Pr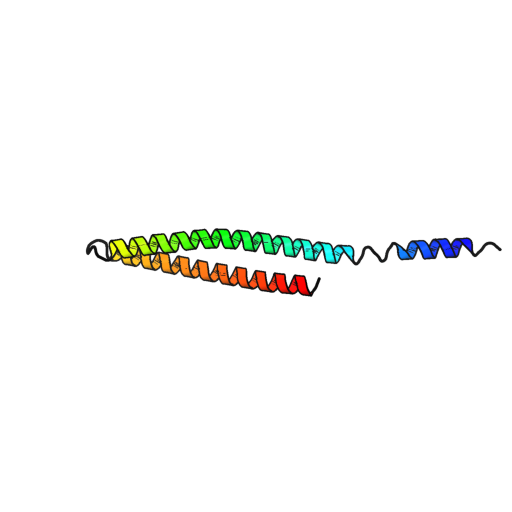otein AF-A0A317JH76-F1 (afdb_monomer)

Foldseek 3Di:
DPPVPVVVVVVVVVVVVVPVVVVVVVVVLVVLLVVLVVLLVVLVVVLVVLVVLLVVLQVQLVVQCPPPVCVVVSVVSNVSSVVSVVVSVVSVVVSVVSVVVSVVSVVVD

Sequence (109 aa):
MKNHRVIQMILSFCCLLSSSLFAEASSDCQNELSQINEEIIYLEEVKTRYLALVLIHEEQAMRWQFDPHLKQEARRSLKLADSERRVLQEIQERIDRLCIRKDQLLKSS

Radius of gyration: 29.11 Å; Cα contacts (8 Å, |Δi|>4): 55; chains: 1; bounding box: 58×12×95 Å

Structure (mmCIF, N/CA/C/O backbone):
data_AF-A0A317JH76-F1
#
_entry.id   AF-A0A317JH76-F1
#
loop_
_atom_site.group_PDB
_atom_site.id
_atom_site.type_symbol
_atom_site.label_atom_id
_atom_site.label_alt_id
_atom_site.label_comp_id
_atom_site.label_asym_id
_atom_site.label_entity_id
_atom_site.label_seq_id
_atom_site.pdbx_PDB_ins_code
_atom_site.Cartn_x
_atom_site.Cartn_y
_atom_site.Cartn_z
_atom_site.occupancy
_atom_site.B_iso_or_equiv
_atom_site.auth_seq_id
_atom_site.auth_comp_id
_atom_site.auth_asym_id
_atom_site.auth_atom_id
_atom_site.pdbx_PDB_model_num
ATOM 1 N N . MET A 1 1 ? -38.455 -2.342 71.209 1.00 47.84 1 MET A N 1
ATOM 2 C CA . MET A 1 1 ? -37.920 -1.474 70.130 1.00 47.84 1 MET A CA 1
ATOM 3 C C . MET A 1 1 ? -36.474 -1.851 69.768 1.00 47.84 1 MET A C 1
ATOM 5 O O . MET A 1 1 ? -35.562 -1.081 70.030 1.00 47.84 1 MET A O 1
ATOM 9 N N . LYS A 1 2 ? -36.227 -3.042 69.200 1.00 50.38 2 LYS A N 1
ATOM 10 C CA . LYS A 1 2 ? -34.854 -3.532 68.926 1.00 50.38 2 LYS A CA 1
ATOM 11 C C . LYS A 1 2 ? -34.629 -4.081 67.509 1.00 50.38 2 LYS A C 1
ATOM 13 O O . LYS A 1 2 ? -33.560 -4.605 67.237 1.00 50.38 2 LYS A O 1
ATOM 18 N N . ASN A 1 3 ? -35.583 -3.890 66.592 1.00 52.62 3 ASN A N 1
ATOM 19 C CA . ASN A 1 3 ? -35.532 -4.529 65.268 1.00 52.62 3 ASN A CA 1
ATOM 20 C C . ASN A 1 3 ? -35.276 -3.543 64.111 1.00 52.62 3 ASN A C 1
ATOM 22 O O . ASN A 1 3 ? -35.033 -3.973 62.992 1.00 52.62 3 ASN A O 1
ATOM 26 N N . HIS A 1 4 ? -35.263 -2.227 64.365 1.00 46.22 4 HIS A N 1
ATOM 27 C CA . HIS A 1 4 ? -35.077 -1.226 63.303 1.00 46.22 4 HIS A CA 1
ATOM 28 C C . HIS A 1 4 ? -33.619 -1.016 62.867 1.00 46.22 4 HIS A C 1
ATOM 30 O O . HIS A 1 4 ? -33.383 -0.616 61.733 1.00 46.22 4 HIS A O 1
ATOM 36 N N . ARG A 1 5 ? -32.632 -1.306 63.728 1.00 48.81 5 ARG A N 1
ATOM 37 C CA . ARG A 1 5 ? -31.213 -1.042 63.414 1.00 48.81 5 ARG A CA 1
ATOM 38 C C . ARG A 1 5 ? -30.580 -2.084 62.489 1.00 48.81 5 ARG A C 1
ATOM 40 O O . ARG A 1 5 ? -29.663 -1.752 61.751 1.00 48.81 5 ARG A O 1
ATOM 47 N N . VAL A 1 6 ? -31.086 -3.317 62.495 1.00 52.19 6 VAL A N 1
ATOM 48 C CA . VAL A 1 6 ? -30.537 -4.408 61.670 1.00 52.19 6 VAL A CA 1
ATOM 49 C C . VAL A 1 6 ? -30.959 -4.252 60.204 1.00 52.19 6 VAL A C 1
ATOM 51 O O . VAL A 1 6 ? -30.157 -4.462 59.302 1.00 52.19 6 VAL A O 1
ATOM 54 N N . ILE A 1 7 ? -32.187 -3.781 59.961 1.00 51.47 7 ILE A N 1
ATOM 55 C CA . ILE A 1 7 ? -32.736 -3.610 58.606 1.00 51.47 7 ILE A CA 1
ATOM 56 C C . ILE A 1 7 ? -32.021 -2.475 57.849 1.00 51.47 7 ILE A C 1
ATOM 58 O O . ILE A 1 7 ? -31.769 -2.597 56.654 1.00 51.47 7 ILE A O 1
ATOM 62 N N . GLN A 1 8 ? -31.607 -1.407 58.544 1.00 48.19 8 GLN A N 1
ATOM 63 C CA . GLN A 1 8 ? -30.868 -0.291 57.934 1.00 48.19 8 GLN A CA 1
ATOM 64 C C . GLN A 1 8 ? -29.437 -0.665 57.510 1.00 48.19 8 GLN A C 1
ATOM 66 O O . GLN A 1 8 ? -28.930 -0.125 56.530 1.00 48.19 8 GLN A O 1
ATOM 71 N N . MET A 1 9 ? -28.792 -1.603 58.212 1.00 45.16 9 MET A N 1
ATOM 72 C CA . MET A 1 9 ? -27.437 -2.050 57.871 1.00 45.16 9 MET A CA 1
ATOM 73 C C . MET A 1 9 ? -27.412 -3.002 56.669 1.00 45.16 9 MET A C 1
ATOM 75 O O . MET A 1 9 ? -26.488 -2.938 55.863 1.00 45.16 9 MET A O 1
ATOM 79 N N . ILE A 1 10 ? -28.446 -3.833 56.505 1.00 52.31 10 ILE A N 1
ATOM 80 C CA . ILE A 1 10 ? -28.541 -4.781 55.385 1.00 52.31 10 ILE A CA 1
ATOM 81 C C . ILE A 1 10 ? -28.885 -4.050 54.076 1.00 52.31 10 ILE A C 1
ATOM 83 O O . ILE A 1 10 ? -28.301 -4.354 53.040 1.00 52.31 10 ILE A O 1
ATOM 87 N N . LEU A 1 11 ? -29.746 -3.021 54.119 1.00 46.41 11 LEU A N 1
ATOM 88 C CA . LEU A 1 11 ? -30.085 -2.230 52.925 1.00 46.41 11 LEU A CA 1
ATOM 89 C C . LEU A 1 11 ? -28.912 -1.385 52.393 1.00 46.41 11 LEU A C 1
ATOM 91 O O . LEU A 1 11 ? -28.826 -1.157 51.192 1.00 46.41 11 LEU A O 1
ATOM 95 N N . SER A 1 12 ? -28.002 -0.939 53.265 1.00 46.25 12 SER A N 1
ATOM 96 C CA . SER A 1 12 ? -26.820 -0.158 52.862 1.00 46.25 12 SER A CA 1
ATOM 97 C C . SER A 1 12 ? -25.755 -1.023 52.170 1.00 46.25 12 SER A C 1
ATOM 99 O O . SER A 1 12 ? -25.050 -0.564 51.274 1.00 46.25 12 SER A O 1
ATOM 101 N N . PHE A 1 13 ? -25.674 -2.309 52.526 1.00 44.59 13 PHE A N 1
ATOM 102 C CA . PHE A 1 13 ? -24.700 -3.239 51.949 1.00 44.59 13 PHE A CA 1
ATOM 103 C C . PHE A 1 13 ? -25.086 -3.711 50.535 1.00 44.59 13 PHE A C 1
ATOM 105 O O . PHE A 1 13 ? -24.215 -3.986 49.713 1.00 44.59 13 PHE A O 1
ATOM 112 N N . CYS A 1 14 ? -26.382 -3.732 50.206 1.00 45.88 14 CYS A N 1
ATOM 113 C CA . CYS A 1 14 ? -26.858 -4.113 48.873 1.00 45.88 14 CYS A CA 1
ATOM 114 C C . CYS A 1 14 ? -26.673 -3.026 47.798 1.00 45.88 14 CYS A C 1
ATOM 116 O O . CYS A 1 14 ? -26.688 -3.358 46.617 1.00 45.88 14 CYS A O 1
ATOM 118 N N . CYS A 1 15 ? -26.440 -1.761 48.166 1.00 46.06 15 CYS A N 1
ATOM 119 C CA . CYS A 1 15 ? -26.222 -0.674 47.198 1.00 46.06 15 CYS A CA 1
ATOM 120 C C . CYS A 1 15 ? -24.759 -0.509 46.748 1.00 46.06 15 CYS A C 1
ATOM 122 O O . CYS A 1 15 ? -24.495 0.247 45.818 1.00 46.06 15 CYS A O 1
ATOM 124 N N . LEU A 1 16 ? -23.803 -1.195 47.384 1.00 46.47 16 LEU A N 1
ATOM 125 C CA . LEU A 1 16 ? -22.380 -1.131 47.009 1.00 46.47 16 LEU A CA 1
ATOM 126 C C . LEU A 1 16 ? -21.947 -2.258 46.058 1.00 46.47 16 LEU A C 1
ATOM 128 O O . LEU A 1 16 ? -20.873 -2.178 45.472 1.00 46.47 16 LEU A O 1
ATOM 132 N N . LEU A 1 17 ? -22.780 -3.286 45.876 1.00 46.59 17 LEU A N 1
ATOM 133 C CA . LEU A 1 17 ? -22.490 -4.441 45.014 1.00 46.59 17 LEU A CA 1
ATOM 134 C C . LEU A 1 17 ? -23.081 -4.323 43.602 1.00 46.59 17 LEU A C 1
ATOM 136 O O . LEU A 1 17 ? -22.737 -5.108 42.727 1.00 46.59 17 LEU A O 1
ATOM 140 N N . SER A 1 18 ? -23.945 -3.338 43.351 1.00 46.91 18 SER A N 1
ATOM 141 C CA . SER A 1 18 ? -24.535 -3.094 42.027 1.00 46.91 18 SER A CA 1
ATOM 142 C C . SER A 1 18 ? -23.704 -2.160 41.138 1.00 46.91 18 SER A C 1
ATOM 144 O O . SER A 1 18 ? -24.028 -2.001 39.965 1.00 46.91 18 SER A O 1
ATOM 146 N N . SER A 1 19 ? -22.635 -1.554 41.663 1.00 47.22 19 SER A N 1
ATOM 147 C CA . SER A 1 19 ? -21.805 -0.587 40.925 1.00 47.22 19 SER A CA 1
ATOM 148 C C . SER A 1 19 ? -20.591 -1.212 40.228 1.00 47.22 19 SER A C 1
ATOM 150 O O . SER A 1 19 ? -19.953 -0.547 39.419 1.00 47.22 19 SER A O 1
ATOM 152 N N . SER A 1 20 ? -20.250 -2.473 40.515 1.00 44.97 20 SER A N 1
ATOM 153 C CA . SER A 1 20 ? -19.069 -3.137 39.939 1.00 44.97 20 SER A CA 1
ATOM 154 C C . SER A 1 20 ? -19.328 -3.818 38.592 1.00 44.97 20 SER A C 1
ATOM 156 O O . SER A 1 20 ? -18.391 -3.991 37.823 1.00 44.97 20 SER A O 1
ATOM 158 N N . LEU A 1 21 ? -20.581 -4.137 38.251 1.00 43.88 21 LEU A N 1
ATOM 159 C CA . LEU A 1 21 ? -20.920 -4.795 36.977 1.00 43.88 21 LEU A CA 1
ATOM 160 C C . LEU A 1 21 ? -20.903 -3.855 35.759 1.00 43.88 21 LEU A C 1
ATOM 162 O O . LEU A 1 21 ? -20.803 -4.324 34.631 1.00 43.88 21 LEU A O 1
ATOM 166 N N . PHE A 1 22 ? -20.962 -2.535 35.967 1.00 46.72 22 PHE A N 1
ATOM 167 C CA . PHE A 1 22 ? -20.842 -1.550 34.881 1.00 46.72 22 PHE A CA 1
ATOM 168 C C . PHE A 1 22 ? -19.393 -1.125 34.593 1.00 46.72 22 PHE A C 1
ATOM 170 O O . PHE A 1 22 ? -19.133 -0.528 33.551 1.00 46.72 22 PHE A O 1
ATOM 177 N N . ALA A 1 23 ? -18.442 -1.433 35.481 1.00 49.72 23 ALA A N 1
ATOM 178 C CA . ALA A 1 23 ? -17.046 -1.024 35.321 1.00 49.72 23 ALA A CA 1
ATOM 179 C C . ALA A 1 23 ? -16.227 -1.991 34.442 1.00 49.72 23 ALA A C 1
ATOM 181 O O . ALA A 1 23 ? -15.361 -1.541 33.694 1.00 49.72 23 ALA A O 1
ATOM 182 N N . GLU A 1 24 ? -16.514 -3.297 34.479 1.00 48.75 24 GLU A N 1
ATOM 183 C CA . GLU A 1 24 ? -15.774 -4.300 33.689 1.00 48.75 24 GLU A CA 1
ATOM 184 C C . GLU A 1 24 ? -16.047 -4.185 32.182 1.00 48.75 24 GLU A C 1
ATOM 186 O O . GLU A 1 24 ? -15.105 -4.139 31.395 1.00 48.75 24 GLU A O 1
ATOM 191 N N . ALA A 1 25 ? -17.306 -4.004 31.767 1.00 54.28 25 ALA A N 1
ATOM 192 C CA . ALA A 1 25 ? -17.643 -3.830 30.349 1.00 54.28 25 ALA A CA 1
ATOM 193 C C . ALA A 1 25 ? -17.025 -2.554 29.735 1.00 54.28 25 ALA A C 1
ATOM 195 O O . ALA A 1 25 ? -16.642 -2.540 28.565 1.00 54.28 25 ALA A O 1
ATOM 196 N N . SER A 1 26 ? -16.888 -1.484 30.531 1.00 59.44 26 SER A N 1
ATOM 197 C CA . SER A 1 26 ? -16.250 -0.237 30.090 1.00 59.44 26 SER A CA 1
ATOM 198 C C . SER A 1 26 ? -14.733 -0.381 29.934 1.00 59.44 26 SER A C 1
ATOM 200 O O . SER A 1 26 ? -14.168 0.244 29.040 1.00 59.44 26 SER A O 1
ATOM 202 N N . SER A 1 27 ? -14.077 -1.184 30.779 1.00 69.75 27 SER A N 1
ATOM 203 C CA . SER A 1 27 ? -12.638 -1.480 30.689 1.00 69.75 27 SER A CA 1
ATOM 204 C C . SER A 1 27 ? -12.301 -2.199 29.382 1.00 69.75 27 SER A C 1
ATOM 206 O O . SER A 1 27 ? -11.384 -1.795 28.665 1.00 69.75 27 SER A O 1
ATOM 208 N N . ASP A 1 28 ? -13.081 -3.222 29.036 1.00 83.25 28 ASP A N 1
ATOM 209 C CA . ASP A 1 28 ? -12.814 -4.052 27.860 1.00 83.25 28 ASP A CA 1
ATOM 210 C C . ASP A 1 28 ? -12.992 -3.270 26.553 1.00 83.25 28 ASP A C 1
ATOM 212 O O . ASP A 1 28 ? -12.154 -3.368 25.656 1.00 83.25 28 ASP A O 1
ATOM 216 N N . CYS A 1 29 ? -14.013 -2.408 26.473 1.00 86.94 29 CYS A N 1
ATOM 217 C CA . CYS A 1 29 ? -14.218 -1.537 25.315 1.00 86.94 29 CYS A CA 1
ATOM 218 C C . CYS A 1 29 ? -13.076 -0.522 25.133 1.00 86.94 29 CYS A C 1
ATOM 220 O O . CYS A 1 29 ? -12.662 -0.254 24.005 1.00 86.94 29 CYS A O 1
ATOM 222 N N . GLN A 1 30 ? -12.557 0.055 26.223 1.00 88.56 30 GLN A N 1
ATOM 223 C CA . GLN A 1 30 ? -11.443 1.009 26.153 1.00 88.56 30 GLN A CA 1
ATOM 224 C C . GLN A 1 30 ? -10.131 0.323 25.752 1.00 88.56 30 GLN A C 1
ATOM 226 O O . GLN A 1 30 ? -9.375 0.866 24.945 1.00 88.56 30 GLN A O 1
ATOM 231 N N . ASN A 1 31 ? -9.892 -0.895 26.244 1.00 91.56 31 ASN A N 1
ATOM 232 C CA . ASN A 1 31 ? -8.742 -1.700 25.835 1.00 91.56 31 ASN A CA 1
ATOM 233 C C . ASN A 1 31 ? -8.811 -2.068 24.345 1.00 91.56 31 ASN A C 1
ATOM 235 O O . ASN A 1 31 ? -7.820 -1.899 23.634 1.00 91.56 31 ASN A O 1
ATOM 239 N N . GLU A 1 32 ? -9.974 -2.509 23.851 1.00 93.06 32 GLU A N 1
ATOM 240 C CA . GLU A 1 32 ? -10.168 -2.815 22.426 1.00 93.06 32 GLU A CA 1
ATOM 241 C C . GLU A 1 32 ? -9.961 -1.564 21.551 1.00 93.06 32 GLU A C 1
ATOM 243 O O . GLU A 1 32 ? -9.276 -1.624 20.530 1.00 93.06 32 GLU A O 1
ATOM 248 N N . LEU A 1 33 ? -10.474 -0.401 21.973 1.00 94.69 33 LEU A N 1
ATOM 249 C CA . LEU A 1 33 ? -10.247 0.871 21.277 1.00 94.69 33 LEU A CA 1
ATOM 250 C C . LEU A 1 33 ? -8.761 1.253 21.216 1.00 94.69 33 LEU A C 1
ATOM 252 O O . LEU A 1 33 ? -8.300 1.714 20.169 1.00 94.69 33 LEU A O 1
ATOM 256 N N . SER A 1 34 ? -8.006 1.058 22.303 1.00 94.88 34 SER A N 1
ATOM 257 C CA . SER A 1 34 ? -6.557 1.315 22.319 1.00 94.88 34 SER A CA 1
ATOM 258 C C . SER A 1 34 ? -5.827 0.418 21.322 1.00 94.88 34 SER A C 1
ATOM 260 O O . SER A 1 34 ? -5.063 0.919 20.499 1.00 94.88 34 SER A O 1
ATOM 262 N N . GLN A 1 35 ? -6.129 -0.884 21.328 1.00 96.88 35 GLN A N 1
ATOM 263 C CA . GLN A 1 35 ? -5.526 -1.854 20.408 1.00 96.88 35 GLN A CA 1
ATOM 264 C C . GLN A 1 35 ? -5.815 -1.511 18.943 1.00 96.88 35 GLN A C 1
ATOM 266 O O . GLN A 1 35 ? -4.909 -1.535 18.113 1.00 96.88 35 GLN A O 1
ATOM 271 N N . ILE A 1 36 ? -7.056 -1.130 18.624 1.00 97.38 36 ILE A N 1
ATOM 272 C CA . ILE A 1 36 ? -7.429 -0.708 17.269 1.00 97.38 36 ILE A CA 1
ATOM 273 C C . ILE A 1 36 ? -6.641 0.535 16.841 1.00 97.38 36 ILE A C 1
ATOM 275 O O . ILE A 1 36 ? -6.164 0.596 15.708 1.00 97.38 36 ILE A O 1
ATOM 279 N N . ASN A 1 37 ? -6.490 1.528 17.721 1.00 97.38 37 ASN A N 1
ATOM 280 C CA . ASN A 1 37 ? -5.735 2.739 17.395 1.00 97.38 37 ASN A CA 1
ATOM 281 C C . ASN A 1 37 ? -4.246 2.440 17.172 1.00 97.38 37 ASN A C 1
ATOM 283 O O . ASN A 1 37 ? -3.668 2.939 16.208 1.00 97.38 37 ASN A O 1
ATOM 287 N N . GLU A 1 38 ? -3.638 1.610 18.022 1.00 98.06 38 GLU A N 1
ATOM 288 C CA . GLU A 1 38 ? -2.247 1.167 17.863 1.00 98.06 38 GLU A CA 1
ATOM 289 C C . GLU A 1 38 ? -2.043 0.412 16.544 1.00 98.06 38 GLU A C 1
ATOM 291 O O . GLU A 1 38 ? -1.077 0.665 15.820 1.00 98.06 38 GLU A O 1
ATOM 296 N 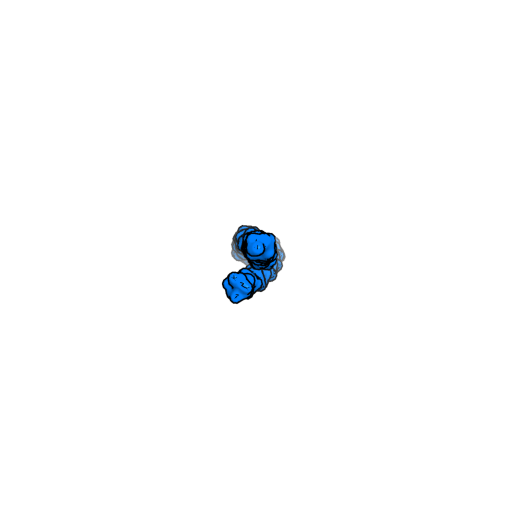N . GLU A 1 39 ? -2.980 -0.469 16.185 1.00 98.19 39 GLU A N 1
ATOM 297 C CA . GLU A 1 39 ? -2.922 -1.213 14.930 1.00 98.19 39 GLU A CA 1
ATOM 298 C C . GLU A 1 39 ? -3.065 -0.296 13.708 1.00 98.19 39 GLU A C 1
ATOM 300 O O . GLU A 1 39 ? -2.326 -0.462 12.737 1.00 98.19 39 GLU A O 1
ATOM 305 N N . ILE A 1 40 ? -3.959 0.699 13.748 1.00 98.00 40 ILE A N 1
ATOM 306 C CA . ILE A 1 40 ? -4.095 1.691 12.670 1.00 98.00 40 ILE A CA 1
ATOM 307 C C . ILE A 1 40 ? -2.785 2.464 12.485 1.00 98.00 40 ILE A C 1
ATOM 309 O O . ILE A 1 40 ? -2.307 2.562 11.357 1.00 98.00 40 ILE A O 1
ATOM 313 N N . ILE A 1 41 ? -2.175 2.957 13.570 1.00 98.31 41 ILE A N 1
ATOM 314 C CA . ILE A 1 41 ? -0.899 3.691 13.511 1.00 98.31 41 ILE A CA 1
ATOM 315 C C . ILE A 1 41 ? 0.186 2.819 12.873 1.00 98.31 41 ILE A C 1
ATOM 317 O O . ILE A 1 41 ? 0.860 3.244 11.933 1.00 98.31 41 ILE A O 1
ATOM 321 N N . TYR A 1 42 ? 0.316 1.571 13.327 1.00 98.19 42 TYR A N 1
ATOM 322 C CA . TYR A 1 42 ? 1.263 0.624 12.747 1.00 98.19 42 TYR A CA 1
ATOM 323 C C . TYR A 1 42 ? 1.018 0.405 11.246 1.00 98.19 42 TYR A C 1
ATOM 325 O O . TYR A 1 42 ? 1.953 0.438 10.442 1.00 98.19 42 TYR A O 1
ATOM 333 N N . LEU A 1 43 ? -0.237 0.206 10.839 1.00 98.44 43 LEU A N 1
ATOM 334 C CA . LEU A 1 43 ? -0.586 -0.002 9.435 1.00 98.44 43 LEU A CA 1
ATOM 335 C C . LEU A 1 43 ? -0.307 1.240 8.578 1.00 98.44 43 LEU A C 1
ATOM 337 O O . LEU A 1 43 ? 0.140 1.086 7.443 1.00 98.44 43 LEU A O 1
ATOM 341 N N . GLU A 1 44 ? -0.502 2.453 9.096 1.00 98.19 44 GLU A N 1
ATOM 342 C CA . GLU A 1 44 ? -0.147 3.699 8.401 1.00 98.19 44 GLU A CA 1
ATOM 343 C C . GLU A 1 44 ? 1.369 3.845 8.195 1.00 98.19 44 GLU A C 1
ATOM 345 O O . GLU A 1 44 ? 1.822 4.235 7.109 1.00 98.19 44 GLU A O 1
ATOM 350 N N . GLU A 1 45 ? 2.175 3.464 9.188 1.00 97.94 45 GLU A N 1
ATOM 351 C CA . GLU A 1 45 ? 3.633 3.424 9.043 1.00 97.94 45 GLU A CA 1
ATOM 352 C C . GLU A 1 45 ? 4.062 2.422 7.967 1.00 97.94 45 GLU A C 1
ATOM 354 O O . GLU A 1 45 ? 4.881 2.736 7.096 1.00 97.94 45 GLU A O 1
ATOM 359 N N . VAL A 1 46 ? 3.493 1.214 7.995 1.00 97.19 46 VAL A N 1
ATOM 360 C CA . VAL A 1 46 ? 3.783 0.168 7.007 1.00 97.19 46 VAL A CA 1
ATOM 361 C C . VAL A 1 46 ? 3.345 0.615 5.611 1.00 97.19 46 VAL A C 1
ATOM 363 O O . VAL A 1 46 ? 4.128 0.511 4.664 1.00 97.19 46 VAL A O 1
ATOM 366 N N . LYS A 1 47 ? 2.150 1.200 5.479 1.00 97.12 47 LYS A N 1
ATOM 367 C CA . LYS A 1 47 ? 1.640 1.781 4.229 1.00 97.12 47 LYS A CA 1
ATOM 368 C C . LYS A 1 47 ? 2.616 2.804 3.651 1.00 97.12 47 LYS A C 1
ATOM 370 O O . LYS A 1 47 ? 2.914 2.771 2.460 1.00 97.12 47 LYS A O 1
ATOM 375 N N . THR A 1 48 ? 3.172 3.677 4.485 1.00 97.38 48 THR A N 1
ATOM 376 C CA . THR A 1 48 ? 4.146 4.688 4.045 1.00 97.38 48 THR A CA 1
ATOM 377 C C . THR A 1 48 ? 5.410 4.049 3.460 1.00 97.38 48 THR A C 1
ATOM 379 O O . THR A 1 48 ? 5.922 4.510 2.438 1.00 97.38 48 THR A O 1
ATOM 382 N N . ARG A 1 49 ? 5.893 2.945 4.046 1.00 97.44 49 ARG A N 1
ATOM 383 C CA . ARG A 1 49 ? 7.061 2.209 3.526 1.00 97.44 49 ARG A CA 1
ATOM 384 C C . ARG A 1 49 ? 6.777 1.579 2.163 1.00 97.44 49 ARG A C 1
ATOM 386 O O . ARG A 1 49 ? 7.587 1.729 1.252 1.00 97.44 49 ARG A O 1
ATOM 393 N N . TYR A 1 50 ? 5.628 0.926 1.999 1.00 97.88 50 TYR A N 1
ATOM 394 C CA . TYR A 1 50 ? 5.243 0.340 0.711 1.00 97.88 50 TYR A CA 1
ATOM 395 C C . TYR A 1 50 ? 5.019 1.404 -0.368 1.00 97.88 50 TYR A C 1
ATOM 397 O O . TYR A 1 50 ? 5.408 1.201 -1.515 1.00 97.88 50 TYR A O 1
ATOM 405 N N . LEU A 1 51 ? 4.484 2.575 -0.007 1.00 98.19 51 LEU A N 1
ATOM 406 C CA . LEU A 1 51 ? 4.366 3.703 -0.931 1.00 98.19 51 LEU A CA 1
ATOM 407 C C . LEU A 1 51 ? 5.739 4.158 -1.439 1.00 98.19 51 LEU A C 1
ATOM 409 O O . LEU A 1 51 ? 5.906 4.378 -2.637 1.00 98.19 51 LEU A O 1
ATOM 413 N N . ALA A 1 52 ? 6.736 4.247 -0.556 1.00 98.38 52 ALA A N 1
ATOM 414 C CA . ALA A 1 52 ? 8.100 4.572 -0.961 1.00 98.38 52 ALA A CA 1
ATOM 415 C C . ALA A 1 52 ? 8.681 3.521 -1.927 1.00 98.38 52 ALA A C 1
ATOM 417 O O . ALA A 1 52 ? 9.306 3.889 -2.920 1.00 98.38 52 ALA A O 1
ATOM 418 N N . LEU A 1 53 ? 8.435 2.228 -1.683 1.00 98.19 53 LEU A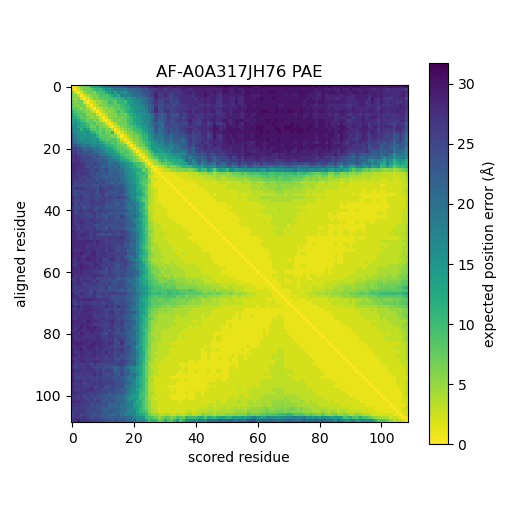 N 1
ATOM 419 C CA . LEU A 1 53 ? 8.878 1.151 -2.577 1.00 98.19 53 LEU A CA 1
ATOM 420 C C . LEU A 1 53 ? 8.228 1.233 -3.963 1.00 98.19 53 LEU A C 1
ATOM 422 O O . LEU A 1 53 ? 8.934 1.097 -4.963 1.00 98.19 53 LEU A O 1
ATOM 426 N N . VAL A 1 54 ? 6.921 1.517 -4.040 1.00 98.50 54 VAL A N 1
ATOM 427 C CA . VAL A 1 54 ? 6.231 1.763 -5.320 1.00 98.50 54 VAL A CA 1
ATOM 428 C C . VAL A 1 54 ? 6.958 2.857 -6.098 1.00 98.50 54 VAL A C 1
ATOM 430 O O . VAL A 1 54 ? 7.376 2.618 -7.228 1.00 98.50 54 VAL A O 1
ATOM 433 N N . LEU A 1 55 ? 7.183 4.019 -5.475 1.00 98.44 55 LEU A N 1
ATOM 434 C CA . LEU A 1 55 ? 7.831 5.159 -6.128 1.00 98.44 55 LEU A CA 1
ATOM 435 C C . LEU A 1 55 ? 9.245 4.824 -6.620 1.00 98.44 55 LEU A C 1
ATOM 437 O O . LEU A 1 55 ? 9.599 5.169 -7.746 1.00 98.44 55 LEU A O 1
ATOM 441 N N . ILE A 1 56 ? 10.035 4.107 -5.814 1.00 98.44 56 ILE A N 1
ATOM 442 C CA . ILE A 1 56 ? 11.386 3.665 -6.190 1.00 98.44 56 ILE A CA 1
ATOM 443 C C . ILE A 1 56 ? 11.339 2.766 -7.430 1.00 98.44 56 ILE A C 1
ATOM 445 O O . ILE A 1 56 ? 12.118 2.949 -8.369 1.00 98.44 56 ILE A O 1
ATOM 449 N N . HIS A 1 57 ? 10.437 1.787 -7.452 1.00 98.44 57 HIS A N 1
ATOM 450 C CA . HIS A 1 57 ? 10.331 0.847 -8.563 1.00 98.44 57 HIS A CA 1
ATOM 451 C C . HIS A 1 57 ? 9.790 1.499 -9.838 1.00 98.44 57 HIS A C 1
ATOM 453 O O . HIS A 1 57 ? 10.279 1.203 -10.932 1.00 98.44 57 HIS A O 1
ATOM 459 N N . GLU A 1 58 ? 8.840 2.423 -9.719 1.00 98.38 58 GLU A N 1
ATOM 460 C CA . GLU A 1 58 ? 8.370 3.221 -10.850 1.00 98.38 58 GLU A CA 1
ATOM 461 C C . GLU A 1 58 ? 9.474 4.097 -11.427 1.00 98.38 58 GLU A C 1
ATOM 463 O O . GLU A 1 58 ? 9.672 4.122 -12.641 1.00 98.38 58 GLU A O 1
ATOM 468 N N . GLU A 1 59 ? 10.243 4.768 -10.574 1.00 98.25 59 GLU A N 1
ATOM 469 C CA . GLU A 1 59 ? 11.357 5.595 -11.021 1.00 98.25 59 GLU A CA 1
ATOM 470 C C . GLU A 1 59 ? 12.422 4.759 -11.749 1.00 98.25 59 GLU A C 1
ATOM 472 O O . GLU A 1 59 ? 12.898 5.146 -12.820 1.00 98.25 59 GLU A O 1
ATOM 477 N N . GLN A 1 60 ? 12.768 3.582 -11.219 1.00 97.75 60 GLN A N 1
ATOM 478 C CA . GLN A 1 60 ? 13.685 2.645 -11.875 1.00 97.75 60 GLN A CA 1
ATOM 479 C C . GLN A 1 60 ? 13.164 2.200 -13.244 1.00 97.75 60 GLN A C 1
ATOM 481 O O . GLN A 1 60 ? 13.906 2.230 -14.227 1.00 97.75 60 GLN A O 1
ATOM 486 N N . ALA A 1 61 ? 11.884 1.836 -13.329 1.00 98.12 61 ALA A N 1
ATOM 487 C CA . ALA A 1 61 ? 11.260 1.476 -14.593 1.00 98.12 61 ALA A CA 1
ATOM 488 C C . ALA A 1 61 ? 11.315 2.627 -15.603 1.00 98.12 61 ALA A C 1
ATOM 490 O O . ALA A 1 61 ? 11.699 2.421 -16.756 1.00 98.12 61 ALA A O 1
ATOM 491 N N . MET A 1 62 ? 10.990 3.841 -15.158 1.00 97.62 62 MET A N 1
ATOM 492 C CA . MET A 1 62 ? 10.992 5.039 -15.992 1.00 97.62 62 MET A CA 1
ATOM 493 C C . MET A 1 62 ? 12.384 5.388 -16.517 1.00 97.62 62 MET A C 1
ATOM 495 O O . MET A 1 62 ? 12.502 5.850 -17.651 1.00 97.62 62 MET A O 1
ATOM 499 N N . ARG A 1 63 ? 13.433 5.149 -15.724 1.00 96.88 63 ARG A N 1
ATOM 500 C CA . ARG A 1 63 ? 14.829 5.341 -16.139 1.00 96.88 63 ARG A CA 1
ATOM 501 C C . ARG A 1 63 ? 15.266 4.291 -17.160 1.00 96.88 63 ARG A C 1
ATOM 503 O O . ARG A 1 63 ? 15.867 4.635 -18.172 1.00 96.88 63 ARG A O 1
ATOM 510 N N . TRP A 1 64 ? 14.961 3.020 -16.912 1.00 97.69 64 TRP A N 1
ATOM 511 C CA . TRP A 1 64 ? 15.466 1.905 -17.719 1.00 97.69 64 TRP A CA 1
ATOM 512 C C . TRP A 1 64 ? 14.670 1.629 -18.995 1.00 97.69 64 TRP A C 1
ATOM 514 O O . TRP A 1 64 ? 15.193 0.992 -19.903 1.00 97.69 64 TRP A O 1
ATOM 524 N N . GLN A 1 65 ? 13.430 2.114 -19.116 1.00 96.25 65 GLN A N 1
ATOM 525 C CA . GLN A 1 65 ? 12.588 1.832 -20.290 1.00 96.25 65 GLN A CA 1
ATOM 526 C C . GLN A 1 65 ? 13.168 2.338 -21.622 1.00 96.25 65 GLN A C 1
ATOM 528 O O . GLN A 1 65 ? 12.779 1.841 -22.680 1.00 96.25 65 GLN A O 1
ATOM 533 N N . PHE A 1 66 ? 14.067 3.326 -21.573 1.00 94.88 66 PHE A N 1
ATOM 534 C CA . PHE A 1 66 ? 14.691 3.927 -22.752 1.00 94.88 66 PHE A CA 1
ATOM 535 C C . PHE A 1 66 ? 16.009 3.254 -23.148 1.00 94.88 66 PHE A C 1
ATOM 537 O O . PHE A 1 66 ? 16.497 3.501 -24.248 1.00 94.88 66 PHE A O 1
ATOM 544 N N . ASP A 1 67 ? 16.567 2.397 -22.290 1.00 96.00 67 ASP A N 1
ATOM 545 C CA . ASP A 1 67 ? 17.778 1.636 -22.583 1.00 96.00 67 ASP A CA 1
ATOM 546 C C . ASP A 1 67 ? 17.398 0.270 -23.196 1.00 96.00 67 ASP A C 1
ATOM 548 O O . ASP A 1 67 ? 16.763 -0.558 -22.527 1.00 96.00 67 ASP A O 1
ATOM 552 N N . PRO A 1 68 ? 17.774 -0.008 -24.462 1.00 94.19 68 PRO A N 1
ATOM 553 C CA . PRO A 1 68 ? 17.485 -1.282 -25.117 1.00 94.19 68 PRO A CA 1
ATOM 554 C C . PRO A 1 68 ? 18.002 -2.509 -24.354 1.00 94.19 68 PRO A C 1
ATOM 556 O O . PRO A 1 68 ? 17.378 -3.569 -24.434 1.00 94.19 68 PRO A O 1
ATOM 559 N N . HIS A 1 69 ? 19.100 -2.374 -23.607 1.00 97.31 69 HIS A N 1
ATOM 560 C CA . HIS A 1 69 ? 19.701 -3.458 -22.830 1.00 97.31 69 HIS A CA 1
ATOM 561 C C . HIS A 1 69 ? 19.009 -3.690 -21.484 1.00 97.31 69 HIS A C 1
ATOM 563 O O . HIS A 1 69 ? 19.143 -4.779 -20.934 1.00 97.31 69 HIS A O 1
ATOM 569 N N . LEU A 1 70 ? 18.242 -2.715 -20.979 1.00 97.50 70 LEU A N 1
ATOM 570 C CA . LEU A 1 70 ? 17.577 -2.775 -19.667 1.00 97.50 70 LEU A CA 1
ATOM 571 C C . LEU A 1 70 ? 16.049 -2.883 -19.762 1.00 97.50 70 LEU A C 1
ATOM 573 O O . LEU A 1 70 ? 15.327 -2.761 -18.769 1.00 97.50 70 LEU A O 1
ATOM 577 N N . LYS A 1 71 ? 15.509 -3.131 -20.958 1.00 95.88 71 LYS A N 1
ATOM 578 C CA . LYS A 1 71 ? 14.058 -3.209 -21.182 1.00 95.88 71 LYS A CA 1
ATOM 579 C C . LYS A 1 71 ? 13.385 -4.312 -20.357 1.00 95.88 71 LYS A C 1
ATOM 581 O O . LYS A 1 71 ? 12.214 -4.184 -19.988 1.00 95.88 71 LYS A O 1
ATOM 586 N N . GLN A 1 72 ? 14.085 -5.416 -20.089 1.00 97.38 72 GLN A N 1
ATOM 587 C CA . GLN A 1 72 ? 13.551 -6.495 -19.257 1.00 97.38 72 GLN A CA 1
ATOM 588 C C . GLN A 1 72 ? 13.523 -6.091 -17.779 1.00 97.38 72 GLN A C 1
ATOM 590 O O . GLN A 1 72 ? 12.536 -6.357 -17.094 1.00 97.38 72 GLN A O 1
ATOM 595 N N . GLU A 1 73 ? 14.564 -5.418 -17.308 1.00 98.00 73 GLU A N 1
ATOM 596 C CA . GLU A 1 73 ? 14.713 -4.878 -15.960 1.00 98.00 73 GLU A CA 1
ATOM 597 C C . GLU A 1 73 ? 13.638 -3.824 -15.693 1.00 98.00 73 GLU A C 1
ATOM 599 O O . GLU A 1 73 ? 12.936 -3.925 -14.692 1.00 98.00 73 GLU A O 1
ATOM 604 N N . ALA A 1 74 ? 13.395 -2.911 -16.639 1.00 98.00 74 ALA A N 1
ATOM 605 C CA . ALA A 1 74 ? 12.311 -1.933 -16.552 1.00 98.00 74 ALA A CA 1
ATOM 606 C C . ALA A 1 74 ? 10.942 -2.605 -16.338 1.00 98.00 74 ALA A C 1
ATOM 608 O O . ALA A 1 74 ? 10.168 -2.220 -15.461 1.00 98.00 74 ALA A O 1
ATOM 609 N N . ARG A 1 75 ? 10.654 -3.673 -17.097 1.00 97.62 75 ARG A N 1
ATOM 610 C CA . ARG A 1 75 ? 9.420 -4.463 -16.940 1.00 97.62 75 ARG A CA 1
ATOM 611 C C . ARG A 1 75 ? 9.351 -5.185 -15.595 1.00 97.62 75 ARG A C 1
ATOM 613 O O . ARG A 1 75 ? 8.259 -5.329 -15.052 1.00 97.62 75 ARG A O 1
ATOM 620 N N . ARG A 1 76 ? 10.479 -5.679 -15.075 1.00 98.19 76 ARG A N 1
ATOM 621 C CA . ARG A 1 76 ? 10.535 -6.299 -13.742 1.00 98.19 76 ARG A CA 1
ATOM 622 C C . ARG A 1 76 ? 10.240 -5.265 -12.657 1.00 98.19 76 ARG A C 1
ATOM 624 O O . ARG A 1 76 ? 9.418 -5.557 -11.797 1.00 98.19 76 ARG A O 1
ATOM 631 N N . SER A 1 77 ? 10.818 -4.067 -12.738 1.00 98.19 77 SER A N 1
ATOM 632 C CA . SER A 1 77 ? 10.544 -2.992 -11.779 1.00 98.19 77 SER A CA 1
ATOM 633 C C . SER A 1 77 ? 9.076 -2.565 -11.791 1.00 98.19 77 SER A C 1
ATOM 635 O O . SER A 1 77 ? 8.485 -2.451 -10.725 1.00 98.19 77 SER A O 1
ATOM 637 N N . LEU A 1 78 ? 8.428 -2.454 -12.959 1.00 98.31 78 LEU A N 1
ATOM 638 C CA . LEU A 1 78 ? 6.976 -2.200 -13.007 1.00 98.31 78 LEU A CA 1
ATOM 639 C C . LEU A 1 78 ? 6.165 -3.292 -12.302 1.00 98.31 78 LEU A C 1
ATOM 641 O O . LEU A 1 78 ? 5.263 -2.986 -11.531 1.00 98.31 78 LEU A O 1
ATOM 645 N N . LYS A 1 79 ? 6.512 -4.568 -12.509 1.00 98.44 79 LYS A N 1
ATOM 646 C CA . LYS A 1 79 ? 5.831 -5.677 -11.822 1.00 98.44 79 LYS A CA 1
ATOM 647 C C . LYS A 1 79 ? 6.000 -5.625 -10.305 1.00 98.44 79 LYS A C 1
ATOM 649 O O . LYS A 1 79 ? 5.067 -6.004 -9.603 1.00 98.44 79 LYS A O 1
ATOM 654 N N . LEU A 1 80 ? 7.165 -5.188 -9.823 1.00 98.56 80 LEU A N 1
ATOM 655 C CA . LEU A 1 80 ? 7.401 -4.972 -8.395 1.00 98.56 80 LEU A CA 1
ATOM 656 C C . LEU A 1 80 ? 6.543 -3.813 -7.874 1.00 98.56 80 LEU A C 1
ATOM 658 O O . LEU A 1 80 ? 5.832 -3.985 -6.892 1.00 98.56 80 LEU A O 1
ATOM 662 N N . ALA A 1 81 ? 6.500 -2.676 -8.574 1.00 98.50 81 ALA A N 1
ATOM 663 C CA . ALA A 1 81 ? 5.602 -1.576 -8.214 1.00 98.50 81 ALA A CA 1
ATOM 664 C C . ALA A 1 81 ? 4.132 -2.041 -8.128 1.00 98.50 81 ALA A C 1
ATOM 666 O O . ALA A 1 81 ? 3.426 -1.710 -7.177 1.00 98.50 81 ALA A O 1
ATOM 667 N N . ASP A 1 82 ? 3.679 -2.873 -9.069 1.00 98.56 82 ASP A N 1
ATOM 668 C CA . ASP A 1 82 ? 2.320 -3.424 -9.068 1.00 98.56 82 ASP A CA 1
ATOM 669 C C . ASP A 1 82 ? 2.066 -4.454 -7.956 1.00 98.56 82 ASP A C 1
ATOM 671 O O . ASP A 1 82 ? 0.929 -4.595 -7.497 1.00 98.56 82 ASP A O 1
ATOM 675 N N . SER A 1 83 ? 3.075 -5.210 -7.506 1.00 98.31 83 SER A N 1
ATOM 676 C CA . SER A 1 83 ? 2.923 -6.036 -6.300 1.00 98.31 83 SER A CA 1
ATOM 677 C C . SER A 1 83 ? 2.814 -5.173 -5.050 1.00 98.31 83 SER A C 1
ATOM 679 O O . SER A 1 83 ? 1.892 -5.391 -4.270 1.00 98.31 83 SER A O 1
ATOM 681 N N . GLU A 1 84 ? 3.656 -4.149 -4.904 1.00 98.31 84 GLU A N 1
ATOM 682 C CA . GLU A 1 84 ? 3.605 -3.278 -3.725 1.00 98.31 84 GLU A CA 1
ATOM 683 C C . GLU A 1 84 ? 2.305 -2.464 -3.657 1.00 98.31 84 GLU A 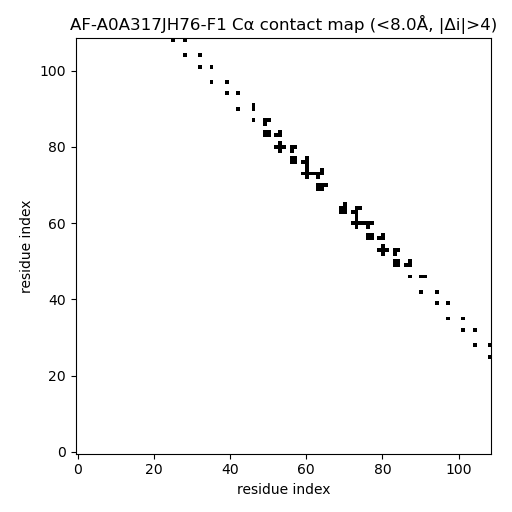C 1
ATOM 685 O O . GLU A 1 84 ? 1.747 -2.263 -2.579 1.00 98.31 84 GLU A O 1
ATOM 690 N N . ARG A 1 85 ? 1.734 -2.070 -4.803 1.00 98.44 85 ARG A N 1
ATOM 691 C CA . ARG A 1 85 ? 0.393 -1.459 -4.865 1.00 98.44 85 ARG A CA 1
ATOM 692 C C . ARG A 1 85 ? -0.714 -2.364 -4.351 1.00 98.44 85 ARG A C 1
ATOM 694 O O . ARG A 1 85 ? -1.632 -1.879 -3.696 1.00 98.44 85 ARG A O 1
ATOM 701 N N . ARG A 1 86 ? -0.648 -3.662 -4.652 1.00 98.44 86 ARG A N 1
ATOM 702 C CA . ARG A 1 86 ? -1.635 -4.624 -4.146 1.00 98.44 86 ARG A CA 1
ATOM 703 C C . ARG A 1 86 ? -1.542 -4.736 -2.630 1.00 98.44 86 ARG A C 1
ATOM 705 O O . ARG A 1 86 ? -2.567 -4.670 -1.964 1.00 98.44 86 ARG A O 1
ATOM 712 N N . VAL A 1 87 ? -0.325 -4.763 -2.088 1.00 98.00 87 VAL A N 1
ATOM 713 C CA . VAL A 1 87 ? -0.114 -4.731 -0.634 1.00 98.00 87 VAL A CA 1
ATOM 714 C C . VAL A 1 87 ? -0.651 -3.432 -0.018 1.00 98.00 87 VAL A C 1
ATOM 716 O O . VAL A 1 87 ? -1.334 -3.475 1.002 1.00 98.00 87 VAL A O 1
ATOM 719 N N . LEU A 1 88 ? -0.427 -2.271 -0.648 1.00 98.12 88 LEU A N 1
ATOM 720 C CA . LEU A 1 88 ? -1.016 -0.998 -0.201 1.00 98.12 88 LEU A CA 1
ATOM 721 C C . LEU A 1 88 ? -2.545 -1.042 -0.148 1.00 98.12 88 LEU A C 1
ATOM 723 O O . LEU A 1 88 ? -3.134 -0.510 0.794 1.00 98.12 88 LEU A O 1
ATOM 727 N N . GLN A 1 89 ? -3.178 -1.657 -1.148 1.00 98.31 89 GLN A N 1
ATOM 728 C CA . GLN A 1 89 ? -4.627 -1.819 -1.178 1.00 98.31 89 GLN A CA 1
ATOM 729 C C . GLN A 1 89 ? -5.103 -2.700 -0.015 1.00 98.31 89 GLN A C 1
ATOM 731 O O . GLN A 1 89 ? -6.011 -2.303 0.709 1.00 98.31 89 GLN A O 1
ATOM 736 N N . GLU A 1 90 ? -4.455 -3.841 0.222 1.00 98.31 90 GLU A N 1
ATOM 737 C CA . GLU A 1 90 ? -4.785 -4.738 1.338 1.00 98.31 90 GLU A CA 1
ATOM 738 C C . GLU A 1 90 ? -4.636 -4.048 2.704 1.00 98.31 90 GLU A C 1
ATOM 740 O O . GLU A 1 90 ? -5.485 -4.210 3.588 1.00 98.31 90 GLU A O 1
ATOM 745 N N . ILE A 1 91 ? -3.582 -3.240 2.875 1.00 98.06 91 ILE A N 1
ATOM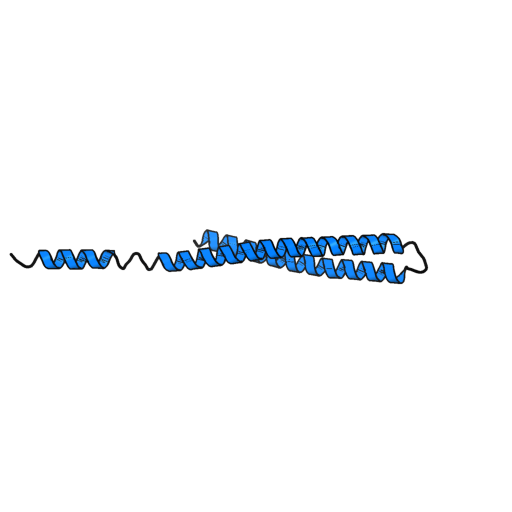 746 C CA . ILE A 1 91 ? -3.374 -2.435 4.085 1.00 98.06 91 ILE A CA 1
ATOM 747 C C . ILE A 1 91 ? -4.500 -1.410 4.246 1.00 98.06 91 ILE A C 1
ATOM 749 O O . ILE A 1 91 ? -5.055 -1.293 5.339 1.00 98.06 91 ILE A O 1
ATOM 753 N N . GLN A 1 92 ? -4.867 -0.696 3.177 1.00 98.25 92 GLN A N 1
ATOM 754 C CA . GLN A 1 92 ? -5.950 0.286 3.229 1.00 98.25 92 GLN A CA 1
ATOM 755 C C . GLN A 1 92 ? -7.279 -0.368 3.610 1.00 98.25 92 GLN A C 1
ATOM 757 O O . GLN A 1 92 ? -7.950 0.104 4.522 1.00 98.25 92 GLN A O 1
ATOM 762 N N . GLU A 1 93 ? -7.621 -1.496 2.989 1.00 98.44 93 GLU A N 1
ATOM 763 C CA . GLU A 1 93 ? -8.841 -2.235 3.315 1.00 98.44 93 GLU A CA 1
ATOM 764 C C . GLU A 1 93 ? -8.867 -2.687 4.783 1.00 98.44 93 GLU A C 1
ATOM 766 O O . GLU A 1 93 ? -9.926 -2.727 5.413 1.00 98.44 93 GLU A O 1
ATOM 771 N N . ARG A 1 94 ? -7.707 -3.032 5.361 1.00 98.25 94 ARG A N 1
ATOM 772 C CA . ARG A 1 94 ? -7.602 -3.370 6.786 1.00 98.25 94 ARG A CA 1
ATOM 773 C C . ARG A 1 94 ? -7.808 -2.149 7.680 1.00 98.25 94 ARG A C 1
ATOM 775 O O . ARG A 1 94 ? -8.565 -2.259 8.643 1.00 98.25 94 ARG A O 1
ATOM 782 N N . ILE A 1 95 ? -7.198 -1.010 7.349 1.00 98.19 95 ILE A N 1
ATOM 783 C CA . ILE A 1 95 ? -7.417 0.261 8.057 1.00 98.19 95 ILE A CA 1
ATOM 784 C C . ILE A 1 95 ? -8.904 0.631 8.023 1.00 98.19 95 ILE A C 1
ATOM 786 O O . ILE A 1 95 ? -9.480 0.932 9.065 1.00 98.19 95 ILE A O 1
ATOM 790 N N . ASP A 1 96 ? -9.556 0.529 6.865 1.00 98.38 96 ASP A N 1
ATOM 791 C CA . ASP A 1 96 ? -10.976 0.863 6.715 1.00 98.38 96 ASP A CA 1
ATOM 792 C C . ASP A 1 96 ? -11.861 -0.017 7.612 1.00 98.38 96 ASP A C 1
ATOM 794 O O . ASP A 1 96 ? -12.746 0.485 8.309 1.00 98.38 96 ASP A O 1
ATOM 798 N N . ARG A 1 97 ? -11.588 -1.330 7.667 1.00 98.44 97 ARG A N 1
ATOM 799 C CA . ARG A 1 97 ? -12.288 -2.260 8.573 1.00 98.44 97 ARG A CA 1
ATOM 800 C C . ARG A 1 97 ? -12.096 -1.892 10.046 1.00 98.44 97 ARG A C 1
ATOM 802 O O . ARG A 1 97 ? -13.064 -1.930 10.807 1.00 98.44 97 ARG A O 1
ATOM 809 N N . LEU A 1 9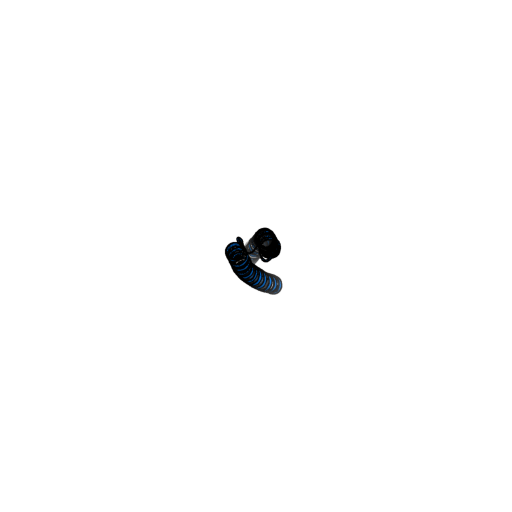8 ? -10.880 -1.523 10.447 1.00 98.19 98 LEU A N 1
ATOM 810 C CA . LEU A 1 98 ? -10.572 -1.096 11.815 1.00 98.19 98 LEU A CA 1
ATOM 811 C C . LEU A 1 98 ? -11.273 0.220 12.171 1.00 98.19 98 LEU A C 1
ATOM 813 O O . LEU A 1 98 ? -11.850 0.328 13.250 1.00 98.19 98 LEU A O 1
ATOM 817 N N . CYS A 1 99 ? -11.310 1.186 11.252 1.00 97.81 99 CYS A N 1
ATOM 818 C CA . CYS A 1 99 ? -12.056 2.432 11.422 1.00 97.81 99 CYS A CA 1
ATOM 819 C C . CYS A 1 99 ? -13.556 2.175 11.613 1.00 97.81 99 CYS A C 1
ATOM 821 O O . CYS A 1 99 ? -14.152 2.707 12.547 1.00 97.81 99 CYS A O 1
ATOM 823 N N . ILE A 1 100 ? -14.152 1.293 10.802 1.00 97.94 100 ILE A N 1
ATOM 824 C CA . ILE A 1 100 ? -15.557 0.889 10.964 1.00 97.94 100 ILE A CA 1
ATOM 825 C C . ILE A 1 100 ? -15.785 0.249 12.341 1.00 97.94 100 ILE A C 1
ATOM 827 O O . ILE A 1 100 ? -16.764 0.576 13.014 1.00 97.94 100 ILE A O 1
ATOM 831 N N . ARG A 1 101 ? -14.893 -0.647 12.785 1.00 95.56 101 ARG A N 1
ATOM 832 C CA . ARG A 1 101 ? -14.995 -1.285 14.108 1.00 95.56 101 ARG A CA 1
ATOM 833 C C . ARG A 1 101 ? -14.883 -0.262 15.237 1.00 95.56 101 ARG A C 1
ATOM 835 O O . ARG A 1 101 ? -15.689 -0.302 16.164 1.00 95.56 101 ARG A O 1
ATOM 842 N N . LYS A 1 102 ? -13.943 0.678 15.137 1.00 95.12 102 LYS A N 1
ATOM 843 C CA . LYS A 1 102 ? -13.782 1.784 16.088 1.00 95.12 102 LYS A CA 1
ATOM 844 C C . LYS A 1 102 ? -15.068 2.600 16.208 1.00 95.12 102 LYS A C 1
ATOM 846 O O . LYS A 1 102 ? -15.544 2.837 17.313 1.00 95.12 102 LYS A O 1
ATOM 851 N N . ASP A 1 103 ? -15.668 2.967 15.079 1.00 95.50 103 ASP A N 1
ATOM 852 C CA . ASP A 1 103 ? -16.912 3.738 15.053 1.00 95.50 103 ASP A CA 1
ATOM 853 C C . ASP A 1 103 ? -18.093 2.969 15.658 1.00 95.50 103 ASP A C 1
ATOM 855 O O . ASP A 1 103 ? -18.983 3.574 16.253 1.00 95.50 103 ASP A O 1
ATOM 859 N N . GLN A 1 104 ? -18.126 1.641 15.511 1.00 94.56 104 GLN A N 1
ATOM 860 C CA . GLN A 1 104 ? -19.126 0.795 16.165 1.00 94.56 104 GLN A CA 1
ATOM 861 C C . GLN A 1 104 ? -18.937 0.785 17.682 1.00 94.56 104 GLN A C 1
ATOM 863 O O . GLN A 1 104 ? -19.909 1.008 18.398 1.00 94.56 104 GLN A O 1
ATOM 868 N N . LEU A 1 105 ? -17.702 0.591 18.157 1.00 92.12 105 LEU A N 1
ATOM 869 C CA . LEU A 1 105 ? -17.374 0.594 19.586 1.00 92.12 105 LEU A CA 1
ATOM 870 C C . LEU A 1 105 ? -17.734 1.927 20.249 1.00 92.12 105 LEU A C 1
ATOM 872 O O . LEU A 1 105 ? -18.364 1.938 21.301 1.00 92.12 105 LEU A O 1
ATOM 876 N N . LEU A 1 10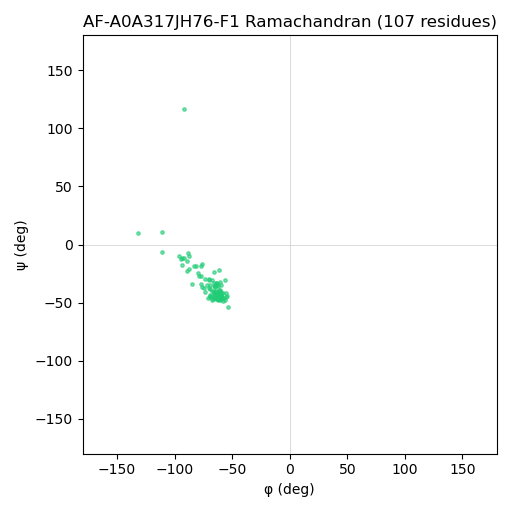6 ? -17.421 3.047 19.592 1.00 90.12 106 LEU A N 1
ATOM 877 C CA . LEU A 1 106 ? -17.750 4.392 20.078 1.00 90.12 106 LEU A CA 1
ATOM 878 C C . LEU A 1 106 ? -19.257 4.684 20.125 1.00 90.12 106 LEU A C 1
ATOM 880 O O . LEU A 1 106 ? -19.674 5.570 20.861 1.00 90.12 106 LEU A O 1
ATOM 884 N N . LYS A 1 107 ? -20.073 3.980 19.330 1.00 90.00 107 LYS A N 1
ATOM 885 C CA . LYS A 1 107 ? -21.543 4.098 19.353 1.00 90.00 107 LYS A CA 1
ATOM 886 C C . LYS A 1 107 ? -22.203 3.142 20.345 1.00 90.00 107 LYS A C 1
ATOM 888 O O . LYS A 1 107 ? -23.356 3.366 20.703 1.00 90.00 107 LYS A O 1
ATOM 893 N N . SER A 1 108 ? -21.527 2.047 20.698 1.00 79.25 108 SER A N 1
ATOM 894 C CA . SER A 1 108 ? -22.013 1.045 21.654 1.00 79.25 108 SER A CA 1
ATOM 895 C C . SER A 1 108 ? -21.554 1.286 23.092 1.00 79.25 108 SER A C 1
ATOM 897 O O . SER A 1 108 ? -22.122 0.680 23.998 1.00 79.25 108 SER A O 1
ATOM 899 N N . SER A 1 109 ? -20.519 2.111 23.284 1.00 64.56 109 SER A N 1
ATOM 900 C CA . SER A 1 109 ? -20.068 2.616 24.586 1.00 64.56 109 SER A CA 1
ATOM 901 C C . SER A 1 109 ? -20.890 3.817 25.040 1.00 64.56 109 SER A C 1
ATOM 903 O O . SER A 1 109 ? -20.870 4.047 26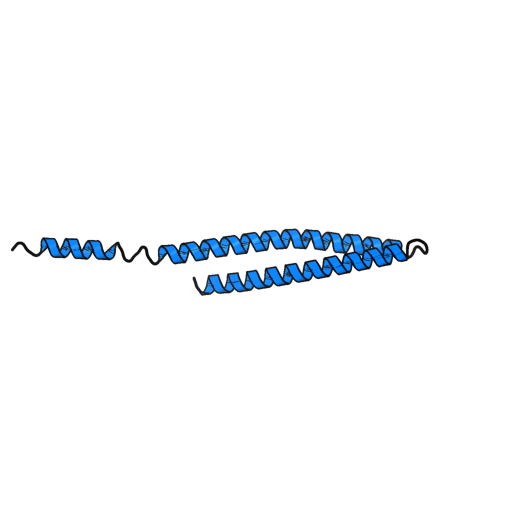.269 1.00 64.56 109 SER A O 1
#

Solvent-accessible surface area (backbone atoms only — not comparable to full-atom values): 5936 Å² total; per-residue (Å²): 145,83,67,71,68,61,58,59,56,56,59,59,59,61,67,67,68,70,64,60,73,66,51,57,63,53,51,54,54,52,53,52,49,51,52,49,52,54,50,44,53,52,48,54,55,52,43,53,54,38,51,52,50,23,54,53,22,43,51,51,15,68,64,25,59,78,37,88,90,33,43,66,56,14,53,49,26,43,54,49,21,55,50,34,48,49,52,42,49,56,50,47,56,50,45,53,53,46,52,54,50,4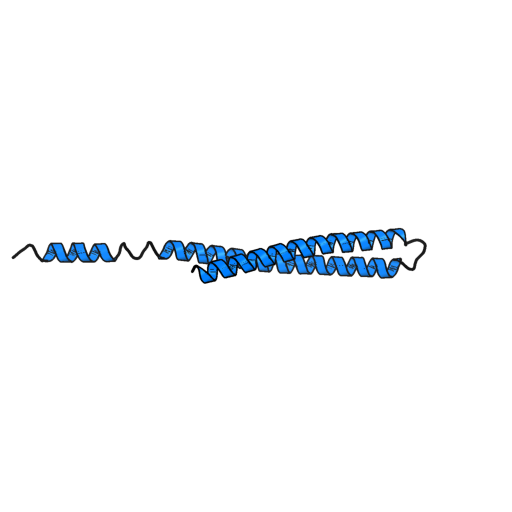8,56,48,51,69,72,74,106

Nearest PDB structures (foldseek):
  3g67-assembly1_B  TM=6.871E-01  e=4.782E-01  Thermotoga maritima
  8i4v-assembly1_B  TM=7.371E-01  e=1.007E+00  Saccharomyces cerevisiae S288C
  8i21-assembly1_A  TM=6.246E-01  e=8.891E-01  Saccharomyces cerevisiae S288C
  6ixg-assembly2_B  TM=5.527E-01  e=1.554E+00  Homo sapiens

pLDDT: mean 84.55, std 20.87, range [43.88, 98.56]

Mean predicted aligned error: 11.35 Å

Secondary structure (DSSP, 8-state):
--SHHHHHHHHHHTTSSSSSHHHHHHHHHHHHHHHHHHHHHHHHHHHHHHHHHHHHHHHHHHHHTT-TTSHHHHHHHHHHHHHHHHHHHHHHHHHHHHHHHHHHHHHH-